Protein AF-A0A7C1V0R2-F1 (afdb_monomer_lite)

Sequence (169 aa):
MNIFLKENGMVDFGVDNIFRELIYEDFEFKNLTHVHEFKPGTRFIYNKNIIETIHIPGHSPGHTAYLIRDNLEVRRAILFVSDIGIERSGPWYGLSHCSLEDVRISIRKMENVYLGNNNGDKILTSGHGTAYFTKQPEIFKKALKRIDGNEEKVLQSFNYDYPLGLKDV

Secondary structure (DSSP, 8-state):
--HHHHHTTTTTTT-HHHHHIIIIIIS-----S------TT-EEEETTEEEEEEE-TTSSTT-EEEEEEESSS--PEEEE-TTSS-STT-----STT--HHHHHHHHHHHHHHHH-STT-SEEEE-SSS--B-S--THHHHHHHHHHHHHHHHHHHH--SSS---TT--

Radius of gyration: 18.75 Å; chains: 1; bounding box: 52×30×51 Å

Structure (mmCIF, N/CA/C/O backbone):
data_AF-A0A7C1V0R2-F1
#
_entry.id   AF-A0A7C1V0R2-F1
#
loop_
_atom_site.group_PDB
_atom_site.id
_atom_site.type_symbol
_atom_site.label_atom_id
_atom_site.label_alt_id
_atom_site.label_comp_id
_atom_site.label_asym_id
_atom_site.label_entity_id
_atom_site.label_seq_id
_atom_site.pdbx_PDB_ins_code
_atom_site.Cartn_x
_atom_site.Cartn_y
_atom_site.Cartn_z
_atom_site.occupancy
_atom_site.B_iso_or_equiv
_atom_site.auth_seq_id
_atom_site.auth_comp_id
_atom_site.auth_asym_id
_atom_site.auth_atom_id
_atom_site.pdbx_PDB_model_num
ATOM 1 N N . MET A 1 1 ? -4.662 -10.213 -28.018 1.00 55.50 1 MET A N 1
ATOM 2 C CA . MET A 1 1 ? -3.841 -9.513 -27.007 1.00 55.50 1 MET A CA 1
ATOM 3 C C . MET A 1 1 ? -4.680 -9.361 -25.753 1.00 55.50 1 MET A C 1
ATOM 5 O O . MET A 1 1 ? -5.823 -8.938 -25.871 1.00 55.50 1 MET A O 1
ATOM 9 N N . ASN A 1 2 ? -4.172 -9.793 -24.600 1.00 78.88 2 ASN A N 1
ATOM 10 C CA . ASN A 1 2 ? -4.927 -9.765 -23.354 1.00 78.88 2 ASN A CA 1
ATOM 11 C C . ASN A 1 2 ? -5.037 -8.316 -22.847 1.00 78.88 2 ASN A C 1
ATOM 13 O O . ASN A 1 2 ? -4.015 -7.708 -22.533 1.00 78.88 2 ASN A O 1
ATOM 17 N N . ILE A 1 3 ? -6.255 -7.760 -22.830 1.00 87.31 3 ILE A N 1
ATOM 18 C CA . ILE A 1 3 ? -6.517 -6.348 -22.500 1.00 87.31 3 ILE A CA 1
ATOM 19 C C . ILE A 1 3 ? -5.936 -5.994 -21.128 1.00 87.31 3 ILE A C 1
ATOM 21 O O . ILE A 1 3 ? -5.242 -4.991 -21.018 1.00 87.31 3 ILE A O 1
ATOM 25 N N . PHE A 1 4 ? -6.094 -6.876 -20.134 1.00 89.56 4 PHE A N 1
ATOM 26 C CA . PHE A 1 4 ? -5.558 -6.674 -18.789 1.00 89.56 4 PHE A CA 1
ATOM 27 C C . PHE A 1 4 ? -4.037 -6.475 -18.797 1.00 89.56 4 PHE A C 1
ATOM 29 O O . PHE A 1 4 ? -3.545 -5.489 -18.261 1.00 89.56 4 PHE A O 1
ATOM 36 N N . LEU A 1 5 ? -3.279 -7.369 -19.443 1.00 92.25 5 LEU A N 1
ATOM 37 C CA . LEU A 1 5 ? -1.812 -7.271 -19.476 1.00 92.25 5 LEU A CA 1
ATOM 38 C C . LEU A 1 5 ? -1.350 -5.983 -20.166 1.00 92.25 5 LEU A C 1
ATOM 40 O O . LEU A 1 5 ? -0.401 -5.348 -19.713 1.00 92.25 5 LEU A O 1
ATOM 44 N N . LYS A 1 6 ? -2.041 -5.578 -21.237 1.00 92.56 6 LYS A N 1
ATOM 45 C CA . LYS A 1 6 ? -1.743 -4.332 -21.947 1.00 92.56 6 LYS A CA 1
ATOM 46 C C . LYS A 1 6 ? -2.040 -3.101 -21.086 1.00 92.56 6 LYS A C 1
ATOM 48 O O . LYS A 1 6 ? -1.172 -2.254 -20.937 1.00 92.56 6 LYS A O 1
ATOM 53 N N . GLU A 1 7 ? -3.234 -3.004 -20.507 1.00 91.69 7 GLU A N 1
ATOM 54 C CA . GLU A 1 7 ? -3.648 -1.851 -19.688 1.00 91.69 7 GLU A CA 1
ATOM 55 C C . GLU A 1 7 ? -2.780 -1.672 -18.435 1.00 91.69 7 GLU A C 1
ATOM 57 O O . GLU A 1 7 ? -2.572 -0.554 -17.967 1.00 91.69 7 GLU A O 1
ATOM 62 N N . ASN A 1 8 ? -2.215 -2.768 -17.930 1.00 92.25 8 ASN A N 1
ATOM 63 C CA . ASN A 1 8 ? -1.319 -2.779 -16.779 1.00 92.25 8 ASN A CA 1
ATOM 64 C C . ASN A 1 8 ? 0.164 -2.543 -17.136 1.00 92.25 8 ASN A C 1
ATOM 66 O O . ASN A 1 8 ? 1.012 -2.574 -16.247 1.00 92.25 8 ASN A O 1
ATOM 70 N N . GLY A 1 9 ? 0.485 -2.288 -18.411 1.00 93.81 9 GLY A N 1
ATOM 71 C CA . GLY A 1 9 ? 1.836 -1.958 -18.883 1.00 93.81 9 GLY A CA 1
ATOM 72 C C . GLY A 1 9 ? 2.735 -3.157 -19.193 1.00 93.81 9 GLY A C 1
ATOM 73 O O . GLY A 1 9 ? 3.847 -2.970 -19.666 1.00 93.81 9 GLY A O 1
ATOM 74 N N . MET A 1 10 ? 2.277 -4.398 -19.004 1.00 93.12 10 MET A N 1
ATOM 75 C CA . MET A 1 10 ? 3.128 -5.593 -19.151 1.00 93.12 10 MET A CA 1
ATOM 76 C C . MET A 1 10 ? 3.652 -5.786 -20.575 1.00 93.12 10 MET A C 1
ATOM 78 O O . MET A 1 10 ? 4.769 -6.263 -20.765 1.00 93.12 10 MET A O 1
ATOM 82 N N . VAL A 1 11 ? 2.847 -5.406 -21.571 1.00 92.00 11 VAL A N 1
ATOM 83 C CA . VAL A 1 11 ? 3.256 -5.425 -22.984 1.00 92.00 11 VAL A CA 1
ATOM 84 C C . VAL A 1 11 ? 4.317 -4.358 -23.244 1.00 92.00 11 VAL A C 1
ATOM 86 O O . VAL A 1 11 ? 5.333 -4.654 -23.865 1.00 92.00 11 VAL A O 1
ATOM 89 N N . ASP A 1 12 ? 4.118 -3.149 -22.720 1.00 90.88 12 ASP A N 1
ATOM 90 C CA . ASP A 1 12 ? 5.046 -2.028 -22.904 1.00 90.88 12 ASP A CA 1
ATOM 91 C C . ASP A 1 12 ? 6.387 -2.284 -22.198 1.00 90.88 12 ASP A C 1
ATOM 93 O O . ASP A 1 12 ? 7.443 -1.897 -22.692 1.00 90.88 12 ASP A O 1
ATOM 97 N N . PHE A 1 13 ? 6.359 -3.003 -21.073 1.00 89.12 13 PHE A N 1
ATOM 98 C CA . PHE A 1 13 ? 7.547 -3.439 -20.338 1.00 89.12 13 PHE A CA 1
ATOM 99 C C . PHE A 1 13 ? 8.217 -4.687 -20.941 1.00 89.12 13 PHE A C 1
ATOM 101 O O . PHE A 1 13 ? 9.298 -5.071 -20.497 1.00 89.12 13 PHE A O 1
ATOM 108 N N . GLY A 1 14 ? 7.598 -5.341 -21.932 1.00 90.31 14 GLY A N 1
ATOM 109 C CA . GLY A 1 14 ? 8.133 -6.548 -22.570 1.00 90.31 14 GLY A CA 1
ATOM 110 C C . GLY A 1 14 ? 8.150 -7.791 -21.670 1.00 90.31 14 GLY A C 1
ATOM 111 O O . GLY A 1 14 ? 8.966 -8.689 -21.881 1.00 90.31 14 GLY A O 1
ATOM 112 N N . VAL A 1 15 ? 7.275 -7.849 -20.659 1.00 90.56 15 VAL A N 1
ATOM 113 C CA . VAL A 1 15 ? 7.187 -8.950 -19.673 1.00 90.56 15 VAL A CA 1
ATOM 114 C C . VAL A 1 15 ? 5.855 -9.708 -19.730 1.00 90.56 15 VAL A C 1
ATOM 116 O O . VAL A 1 15 ? 5.570 -10.550 -18.878 1.00 90.56 15 VAL A O 1
ATOM 119 N N . ASP A 1 16 ? 5.031 -9.437 -20.740 1.00 92.69 16 ASP A N 1
ATOM 120 C CA . ASP A 1 16 ? 3.685 -9.987 -20.905 1.00 92.69 16 ASP A CA 1
ATOM 121 C C . ASP A 1 16 ? 3.643 -11.519 -20.937 1.00 92.69 16 ASP A C 1
ATOM 123 O O . ASP A 1 16 ? 2.710 -12.102 -20.394 1.00 92.69 16 ASP A O 1
ATOM 127 N N . ASN A 1 17 ? 4.650 -12.186 -21.506 1.00 90.81 17 ASN A N 1
ATOM 128 C CA . ASN A 1 17 ? 4.713 -13.650 -21.507 1.00 90.81 17 ASN A CA 1
ATOM 129 C C . ASN A 1 17 ? 4.851 -14.238 -20.094 1.00 90.81 17 ASN A C 1
ATOM 131 O O . ASN A 1 17 ? 4.113 -15.162 -19.764 1.00 90.81 17 ASN A O 1
ATOM 135 N N . ILE A 1 18 ? 5.743 -13.680 -19.265 1.00 89.88 18 ILE A N 1
ATOM 136 C CA . ILE A 1 18 ? 5.964 -14.127 -17.875 1.00 89.88 18 ILE A CA 1
ATOM 137 C C . ILE A 1 18 ? 4.707 -13.855 -17.045 1.00 89.88 18 ILE A C 1
ATOM 139 O O . ILE A 1 18 ? 4.226 -14.715 -16.313 1.00 89.88 18 ILE A O 1
ATOM 143 N N . PHE A 1 19 ? 4.129 -12.662 -17.199 1.00 91.81 19 PHE A N 1
ATOM 144 C CA . PHE A 1 19 ? 2.916 -12.302 -16.473 1.00 91.81 19 PHE A CA 1
ATOM 145 C C . PHE A 1 19 ? 1.676 -13.048 -16.967 1.00 91.81 19 PHE A C 1
ATOM 147 O O . PHE A 1 19 ? 0.727 -13.193 -16.205 1.00 91.81 19 PHE A O 1
ATOM 154 N N . ARG A 1 20 ? 1.641 -13.537 -18.212 1.00 93.31 20 ARG A N 1
ATOM 155 C CA . ARG A 1 20 ? 0.510 -14.336 -18.699 1.00 93.31 20 ARG A CA 1
ATOM 156 C C . ARG A 1 20 ? 0.384 -15.642 -17.922 1.00 93.31 20 ARG A C 1
ATOM 158 O O . ARG A 1 20 ? -0.723 -15.946 -17.491 1.00 93.31 20 ARG A O 1
ATOM 165 N N . GLU A 1 21 ? 1.489 -16.363 -17.756 1.00 92.56 21 GLU A N 1
ATOM 166 C CA . GLU A 1 21 ? 1.536 -17.621 -17.001 1.00 92.56 21 GLU A CA 1
ATOM 167 C C . GLU A 1 21 ? 1.120 -17.375 -15.546 1.00 92.56 21 GLU A C 1
ATOM 169 O O . GLU A 1 21 ? 0.114 -17.914 -15.090 1.00 92.56 21 GLU A O 1
ATOM 174 N N . LEU A 1 22 ? 1.769 -16.416 -14.878 1.00 91.75 22 LEU A N 1
ATOM 175 C CA . LEU A 1 22 ? 1.447 -16.065 -13.493 1.00 91.75 22 LEU A CA 1
ATOM 176 C C . LEU A 1 22 ? -0.033 -15.684 -13.296 1.00 91.75 22 LEU A C 1
ATOM 178 O O . LEU A 1 22 ? -0.691 -16.144 -12.368 1.00 91.75 22 LEU A O 1
ATOM 182 N N . ILE A 1 23 ? -0.577 -14.812 -14.149 1.00 92.44 23 ILE A N 1
ATOM 183 C CA . ILE A 1 23 ? -1.929 -14.272 -13.952 1.00 92.44 23 ILE A CA 1
ATOM 184 C C . ILE A 1 23 ? -3.009 -15.290 -14.333 1.00 92.44 23 ILE A C 1
ATOM 186 O O . ILE A 1 23 ? -3.994 -15.427 -13.610 1.00 92.44 23 ILE A O 1
ATOM 190 N N . TYR A 1 24 ? -2.872 -15.980 -15.466 1.00 92.81 24 TYR A N 1
ATOM 191 C CA . TYR A 1 24 ? -3.956 -16.805 -16.012 1.00 92.81 24 TYR A CA 1
ATOM 192 C C . TYR A 1 24 ? -3.824 -18.291 -15.711 1.00 92.81 24 TYR A C 1
ATOM 194 O O . TYR A 1 24 ? -4.846 -18.974 -15.697 1.00 92.81 24 TYR A O 1
ATOM 202 N N . GLU A 1 25 ? -2.607 -18.781 -15.492 1.00 92.00 25 GLU A N 1
ATOM 203 C CA . GLU A 1 25 ? -2.341 -20.199 -15.250 1.00 92.00 25 GLU A CA 1
ATOM 204 C C . GLU A 1 25 ? -2.146 -20.445 -13.748 1.00 92.00 25 GLU A C 1
ATOM 206 O O . GLU A 1 25 ? -2.861 -21.273 -13.191 1.00 92.00 25 GLU A O 1
ATOM 211 N N . ASP A 1 26 ? -1.304 -19.658 -13.066 1.00 94.25 26 ASP A N 1
ATOM 212 C CA . ASP A 1 26 ? -1.051 -19.849 -11.625 1.00 94.25 26 ASP A CA 1
ATOM 213 C C . ASP A 1 26 ? -2.148 -19.247 -10.734 1.00 94.25 26 ASP A C 1
ATOM 215 O O . ASP A 1 26 ? -2.591 -19.867 -9.767 1.00 94.25 26 ASP A O 1
ATOM 219 N N . PHE A 1 27 ? -2.583 -18.016 -11.026 1.00 93.19 27 PHE A N 1
ATOM 220 C CA . PHE A 1 27 ? -3.625 -17.332 -10.245 1.00 93.19 27 PHE A CA 1
ATOM 221 C C . PHE A 1 27 ? -5.044 -17.586 -10.763 1.00 93.19 27 PHE A C 1
ATOM 223 O O . PHE A 1 27 ? -6.006 -17.144 -10.131 1.00 93.19 27 PHE A O 1
ATOM 230 N N . GLU A 1 28 ? -5.185 -18.265 -11.906 1.00 94.19 28 GLU A N 1
ATOM 231 C CA . GLU A 1 28 ? -6.465 -18.540 -12.574 1.00 94.19 28 GLU A CA 1
ATOM 232 C C . GLU A 1 28 ? -7.372 -17.298 -12.707 1.00 94.19 28 GLU A C 1
ATOM 234 O O . GLU A 1 28 ? -8.601 -17.372 -12.574 1.00 94.19 28 GLU A O 1
ATOM 239 N N . PHE A 1 29 ? -6.774 -16.126 -12.953 1.00 91.50 29 PHE A N 1
ATOM 240 C CA . PHE A 1 29 ? -7.497 -14.859 -12.977 1.00 91.50 29 PHE A CA 1
ATOM 241 C C . PHE A 1 29 ? -8.606 -14.851 -14.036 1.00 91.50 29 PHE A C 1
ATOM 243 O O . PHE A 1 29 ? -8.414 -15.215 -15.201 1.00 91.50 29 PHE A O 1
ATOM 250 N N . LYS A 1 30 ? -9.780 -14.354 -13.637 1.00 89.81 30 LYS A N 1
ATOM 251 C CA . LYS A 1 30 ? -10.941 -14.152 -14.508 1.00 89.81 30 LYS A CA 1
ATOM 252 C C . LYS A 1 30 ? -11.464 -12.739 -14.324 1.00 89.81 30 LYS A C 1
ATOM 254 O O . LYS A 1 30 ? -11.622 -12.270 -13.199 1.00 89.81 30 LYS A O 1
ATOM 259 N N . ASN A 1 31 ? -11.781 -12.083 -15.436 1.00 87.56 31 ASN A N 1
ATOM 260 C CA . ASN A 1 31 ? -12.398 -10.763 -15.395 1.00 87.56 31 ASN A CA 1
ATOM 261 C C . ASN A 1 31 ? -13.745 -10.826 -14.670 1.00 87.56 31 ASN A C 1
ATOM 263 O O . ASN A 1 31 ? -14.571 -11.703 -14.935 1.00 87.56 31 ASN A O 1
ATOM 267 N N . LEU A 1 32 ? -13.974 -9.856 -13.791 1.00 90.00 32 LEU A N 1
ATOM 268 C CA . LEU A 1 32 ? -15.281 -9.642 -13.189 1.00 90.00 32 LEU A CA 1
ATOM 269 C C . LEU A 1 32 ? -16.219 -9.023 -14.228 1.00 90.00 32 LEU A C 1
ATOM 271 O O . LEU A 1 32 ? -15.838 -8.113 -14.960 1.00 90.00 32 LEU A O 1
ATOM 275 N N . THR A 1 33 ? -17.463 -9.496 -14.277 1.00 91.12 33 THR A N 1
ATOM 276 C CA . THR A 1 33 ? -18.503 -8.939 -15.160 1.00 91.12 33 THR A CA 1
ATOM 277 C C . THR A 1 33 ? -19.323 -7.843 -14.485 1.00 91.12 33 THR A C 1
ATOM 279 O O . THR A 1 33 ? -20.055 -7.117 -15.152 1.00 91.12 33 THR A O 1
ATOM 282 N N . HIS A 1 34 ? -19.237 -7.741 -13.159 1.00 94.69 34 HIS A N 1
ATOM 283 C CA . HIS A 1 34 ? -19.953 -6.754 -12.368 1.00 94.69 34 HIS A CA 1
ATOM 284 C C . HIS A 1 34 ? -19.169 -6.422 -11.099 1.00 94.69 34 HIS A C 1
ATOM 286 O O . HIS A 1 34 ? -18.632 -7.320 -10.450 1.00 94.69 34 HIS A O 1
ATOM 292 N N . VAL A 1 35 ? -19.132 -5.140 -10.741 1.00 93.38 35 VAL A N 1
ATOM 293 C CA . VAL A 1 35 ? -18.528 -4.643 -9.502 1.00 93.38 35 VAL A CA 1
ATOM 294 C C . VAL A 1 35 ? -19.446 -3.601 -8.870 1.00 93.38 35 VAL A C 1
ATOM 296 O O . VAL A 1 35 ? -20.072 -2.807 -9.569 1.00 93.38 35 VAL A O 1
ATOM 299 N N . HIS A 1 36 ? -19.517 -3.603 -7.540 1.00 93.25 36 HIS A N 1
ATOM 300 C CA . HIS A 1 36 ? -20.115 -2.512 -6.779 1.00 93.25 36 HIS A CA 1
ATOM 301 C C . HIS A 1 36 ? -18.999 -1.616 -6.258 1.00 93.25 36 HIS A C 1
ATOM 303 O O . HIS A 1 36 ? -18.162 -2.042 -5.464 1.00 93.25 36 HIS A O 1
ATOM 309 N N . GLU A 1 37 ? -18.992 -0.374 -6.720 1.00 94.12 37 GLU A N 1
ATOM 310 C CA . GLU A 1 37 ? -17.987 0.607 -6.337 1.00 94.12 37 GLU A CA 1
ATOM 311 C C . GLU A 1 37 ? -18.380 1.340 -5.052 1.00 94.12 37 GLU A C 1
ATOM 313 O O . GLU A 1 37 ? -19.556 1.476 -4.705 1.00 94.12 37 GLU A O 1
ATOM 318 N N . PHE A 1 38 ? -17.379 1.883 -4.365 1.00 95.31 38 PHE A N 1
ATOM 319 C CA . PHE A 1 38 ? -17.577 2.844 -3.291 1.00 95.31 38 PHE A CA 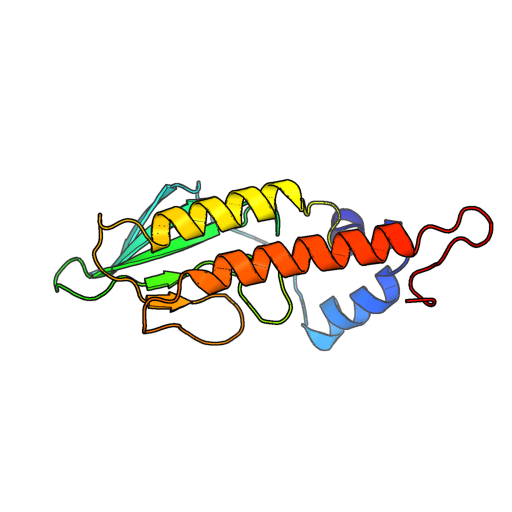1
ATOM 320 C C . PHE A 1 38 ? -16.555 3.970 -3.409 1.00 95.31 38 PHE A C 1
ATOM 322 O O . PHE A 1 38 ? -15.461 3.795 -3.943 1.00 95.31 38 PHE A O 1
ATOM 329 N N . LYS A 1 39 ? -16.901 5.142 -2.873 1.00 93.19 39 LYS A N 1
ATOM 330 C CA . LYS A 1 39 ? -15.958 6.259 -2.774 1.00 93.19 39 LYS A CA 1
ATOM 331 C C . LYS A 1 39 ? -15.159 6.125 -1.480 1.00 93.19 39 LYS A C 1
ATOM 333 O O . LYS A 1 39 ? -15.782 5.998 -0.423 1.00 93.19 39 LYS A O 1
ATOM 338 N N . PRO A 1 40 ? -13.821 6.169 -1.499 1.00 89.56 40 PRO A N 1
ATOM 339 C CA . PRO A 1 40 ? -13.047 6.214 -0.265 1.00 89.56 40 PRO A CA 1
ATOM 340 C C . PRO A 1 40 ? -13.516 7.338 0.676 1.00 89.56 40 PRO A C 1
ATOM 342 O O . PRO A 1 40 ? -13.885 8.422 0.228 1.00 89.56 40 PRO A O 1
ATOM 345 N N . GLY A 1 41 ? -13.533 7.068 1.981 1.00 90.06 41 GLY A N 1
ATOM 346 C CA . GLY A 1 41 ? -14.245 7.868 2.984 1.00 90.06 41 GLY A CA 1
ATOM 347 C C . GLY A 1 41 ? -15.650 7.338 3.294 1.00 90.06 41 GLY A C 1
ATOM 348 O O . GLY A 1 41 ? -16.252 7.742 4.287 1.00 90.06 41 GLY A O 1
ATOM 349 N N . THR A 1 42 ? -16.167 6.393 2.497 1.00 95.94 42 THR A N 1
ATOM 350 C CA . THR A 1 42 ? -17.404 5.669 2.817 1.00 95.94 42 THR A CA 1
ATOM 351 C C . THR A 1 42 ? -17.247 4.919 4.136 1.00 95.94 42 THR A C 1
ATOM 353 O O . THR A 1 42 ? -16.227 4.262 4.382 1.00 95.94 42 THR A O 1
ATOM 356 N N . ARG A 1 43 ? -18.286 5.012 4.967 1.00 96.31 43 ARG A N 1
ATOM 357 C CA . ARG A 1 43 ? -18.426 4.289 6.226 1.00 96.31 43 ARG A CA 1
ATOM 358 C C . ARG A 1 43 ? -19.488 3.209 6.068 1.00 96.31 43 ARG A C 1
ATOM 360 O O . ARG A 1 43 ? -20.650 3.518 5.825 1.00 96.31 43 ARG A O 1
ATOM 367 N N . PHE A 1 44 ? -19.092 1.961 6.267 1.00 96.62 44 PHE A N 1
ATOM 368 C CA . PHE A 1 44 ? -19.993 0.816 6.278 1.00 96.62 44 PHE A CA 1
ATOM 369 C C . PHE A 1 44 ? -20.301 0.401 7.714 1.00 96.62 44 PHE A C 1
ATOM 371 O O . PHE A 1 44 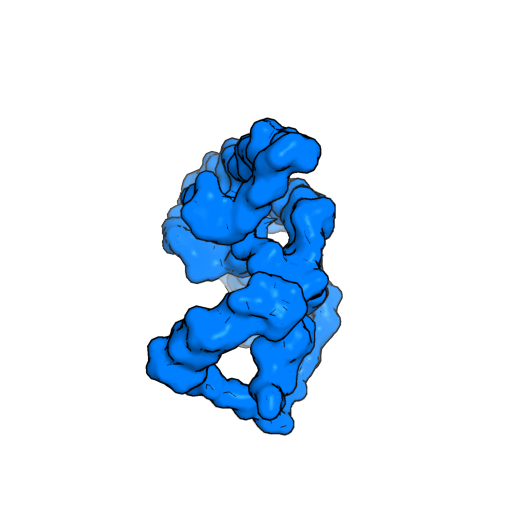? -19.429 0.450 8.586 1.00 96.62 44 PHE A O 1
ATOM 378 N N . ILE A 1 45 ? -21.545 -0.004 7.960 1.00 96.12 45 ILE A N 1
ATOM 379 C CA . ILE A 1 45 ? -21.996 -0.505 9.258 1.00 96.12 45 ILE A CA 1
ATOM 380 C C . ILE A 1 45 ? -22.558 -1.906 9.042 1.00 96.12 45 ILE A C 1
ATOM 382 O O . ILE A 1 45 ? -23.543 -2.079 8.329 1.00 96.12 45 ILE A O 1
ATOM 386 N N . TYR A 1 46 ? -21.930 -2.892 9.675 1.00 93.81 46 TYR A N 1
ATOM 387 C CA . TYR A 1 46 ? -22.332 -4.294 9.629 1.00 93.81 46 TYR A CA 1
ATOM 388 C C . TYR A 1 46 ? -22.513 -4.812 11.053 1.00 93.81 46 TYR A C 1
ATOM 390 O O . TYR A 1 46 ? -21.540 -5.166 11.727 1.00 93.81 46 TYR A O 1
ATOM 398 N N . ASN A 1 47 ? -23.763 -4.862 11.521 1.00 92.81 47 ASN A N 1
ATOM 399 C CA . ASN A 1 47 ? -24.105 -5.160 12.913 1.00 92.81 47 ASN A CA 1
ATOM 400 C C . ASN A 1 47 ? -23.328 -4.241 13.875 1.00 92.81 47 ASN A C 1
ATOM 402 O O . ASN A 1 47 ? -23.552 -3.031 13.905 1.00 92.81 47 ASN A O 1
ATOM 406 N N . LYS A 1 48 ? -22.382 -4.810 14.626 1.00 94.00 48 LYS A N 1
ATOM 40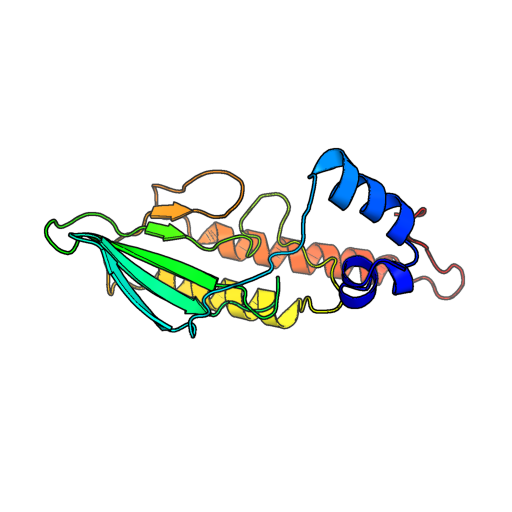7 C CA . LYS A 1 48 ? -21.522 -4.084 15.563 1.00 94.00 48 LYS A CA 1
ATOM 408 C C . LYS A 1 48 ? -20.250 -3.509 14.942 1.00 94.00 48 LYS A C 1
ATOM 410 O O . LYS A 1 48 ? -19.570 -2.728 15.590 1.00 94.00 48 LYS A O 1
ATOM 415 N N . ASN A 1 49 ? -19.900 -3.884 13.712 1.00 95.06 49 ASN A N 1
ATOM 416 C CA . ASN A 1 49 ? -18.669 -3.428 13.075 1.00 95.06 49 ASN A CA 1
ATOM 417 C C . ASN A 1 49 ? -18.908 -2.145 12.276 1.00 95.06 49 ASN A C 1
ATOM 419 O O . ASN A 1 49 ? -19.827 -2.065 11.461 1.00 95.06 49 ASN A O 1
ATOM 423 N N . ILE A 1 50 ? -18.033 -1.165 12.471 1.00 96.00 50 ILE A N 1
ATOM 424 C CA . ILE A 1 50 ? -17.909 0.025 11.635 1.00 96.00 50 ILE A CA 1
ATOM 425 C C . ILE A 1 50 ? -16.624 -0.108 10.826 1.00 96.00 50 ILE A C 1
ATOM 427 O O . ILE A 1 50 ? -15.554 -0.262 11.412 1.00 96.00 50 ILE A O 1
ATOM 431 N N . ILE A 1 51 ? -16.728 0.011 9.505 1.00 97.00 51 ILE A N 1
ATOM 432 C CA . ILE A 1 51 ? -15.586 0.030 8.589 1.00 97.00 51 ILE A CA 1
ATOM 433 C C . ILE A 1 51 ? -15.536 1.405 7.929 1.00 97.00 51 ILE A C 1
ATOM 435 O O . ILE A 1 51 ? -16.414 1.748 7.140 1.00 97.00 51 ILE A O 1
ATOM 439 N N . GLU A 1 52 ? -14.524 2.202 8.254 1.00 96.50 52 GLU A N 1
ATOM 440 C CA . GLU A 1 52 ? -14.239 3.462 7.563 1.00 96.50 52 GLU A CA 1
ATOM 441 C C . GLU A 1 52 ? -13.139 3.246 6.533 1.00 96.50 52 GLU A C 1
ATOM 443 O O . GLU A 1 52 ? -12.067 2.732 6.853 1.00 96.50 52 GLU A O 1
ATOM 448 N N . THR A 1 53 ? -13.407 3.641 5.293 1.00 98.00 53 THR A N 1
ATOM 449 C CA . THR A 1 53 ? -12.440 3.536 4.197 1.00 98.00 53 THR A CA 1
ATOM 450 C C . THR A 1 53 ? -11.566 4.781 4.122 1.00 98.00 53 THR A C 1
ATOM 452 O O . THR A 1 53 ? -12.043 5.900 4.311 1.00 98.00 53 THR A O 1
ATOM 455 N N . ILE A 1 54 ? -10.280 4.609 3.822 1.00 97.81 54 ILE A N 1
ATOM 456 C CA . ILE A 1 54 ? -9.316 5.702 3.697 1.00 97.81 54 ILE A CA 1
ATOM 457 C C . ILE A 1 54 ? -8.544 5.524 2.394 1.00 97.81 54 ILE A C 1
ATOM 459 O O . ILE A 1 54 ? -7.835 4.537 2.224 1.00 97.81 54 ILE A O 1
ATOM 463 N N . HIS A 1 55 ? -8.660 6.487 1.476 1.00 98.12 55 HIS A N 1
ATOM 464 C CA . HIS A 1 55 ? -7.932 6.433 0.202 1.00 98.12 55 HIS A CA 1
ATOM 465 C C . HIS A 1 55 ? -6.423 6.508 0.439 1.00 98.12 55 HIS A C 1
ATOM 467 O O . HIS A 1 55 ? -5.971 7.420 1.145 1.00 98.12 55 HIS A O 1
ATOM 473 N N . ILE A 1 56 ? -5.677 5.578 -0.151 1.00 97.69 56 ILE A N 1
ATOM 474 C CA . ILE A 1 56 ? -4.216 5.477 -0.078 1.00 97.69 56 ILE A CA 1
ATOM 475 C C . ILE A 1 56 ? -3.643 5.106 -1.459 1.00 97.69 56 ILE A C 1
ATOM 477 O O . ILE A 1 56 ? -3.144 3.995 -1.629 1.00 97.69 56 ILE A O 1
ATOM 481 N N . PRO A 1 57 ? -3.750 5.993 -2.468 1.00 96.56 57 PRO A N 1
ATOM 482 C CA . PRO A 1 57 ? -3.306 5.692 -3.827 1.00 96.56 57 PRO A CA 1
ATOM 483 C C . PRO A 1 57 ? -1.791 5.445 -3.903 1.00 96.56 57 PRO A C 1
ATOM 485 O O . PRO A 1 57 ? -1.038 5.732 -2.970 1.00 96.56 57 PRO A O 1
ATOM 488 N N . GLY A 1 58 ? -1.356 4.921 -5.047 1.00 95.75 58 GLY A N 1
ATOM 489 C CA . GLY A 1 58 ? 0.052 4.726 -5.390 1.00 95.75 58 GLY A CA 1
ATOM 490 C C . GLY A 1 58 ? 0.387 3.278 -5.723 1.00 95.75 58 GLY A C 1
ATOM 491 O O . GLY A 1 58 ? 0.996 3.027 -6.753 1.00 95.75 58 GLY A O 1
ATOM 492 N N . HIS A 1 59 ? -0.071 2.310 -4.925 1.00 95.31 59 HIS A N 1
ATOM 493 C CA . HIS A 1 59 ? -0.006 0.892 -5.313 1.00 95.31 59 HIS A CA 1
ATOM 494 C C . HIS A 1 59 ? -0.966 0.601 -6.476 1.00 95.31 59 HIS A C 1
ATOM 496 O O . HIS A 1 59 ? -0.620 -0.071 -7.438 1.00 95.31 59 HIS A O 1
ATOM 502 N N . SER A 1 60 ? -2.169 1.169 -6.413 1.00 94.62 60 SER A N 1
ATOM 503 C CA . SER A 1 60 ? -3.114 1.250 -7.526 1.00 94.62 60 SER A CA 1
ATOM 504 C C . SER A 1 60 ? -4.015 2.484 -7.351 1.00 94.62 60 SER A C 1
ATOM 506 O O . SER A 1 60 ? -4.090 3.027 -6.240 1.00 94.62 60 SER A O 1
ATOM 508 N N . PRO A 1 61 ? -4.719 2.960 -8.399 1.00 93.75 61 PRO A N 1
ATOM 509 C CA . PRO A 1 61 ? -5.566 4.152 -8.305 1.00 93.75 61 PRO A CA 1
ATOM 510 C C . PRO A 1 61 ? -6.656 4.052 -7.227 1.00 93.75 61 PRO A C 1
ATOM 512 O O . PRO A 1 61 ? -6.931 5.018 -6.513 1.00 93.75 61 PRO A O 1
ATOM 515 N N . GLY A 1 62 ? -7.259 2.868 -7.080 1.00 94.25 62 GLY A N 1
ATOM 516 C CA . GLY A 1 62 ? -8.326 2.588 -6.112 1.00 94.25 62 GLY A CA 1
ATOM 517 C C . GLY A 1 62 ? -7.843 2.109 -4.739 1.00 94.25 62 GLY A C 1
ATOM 518 O O . GLY A 1 62 ? -8.665 1.699 -3.915 1.00 94.25 62 GLY A O 1
ATOM 519 N N . HIS A 1 63 ? -6.532 2.110 -4.479 1.00 96.44 63 HIS A N 1
ATOM 520 C CA . HIS A 1 63 ? -5.977 1.486 -3.282 1.00 96.44 63 HIS A CA 1
ATOM 521 C C . HIS A 1 63 ? -6.496 2.148 -1.994 1.00 96.44 63 HIS A C 1
ATOM 523 O O . HIS A 1 63 ? -6.542 3.375 -1.863 1.00 96.44 63 HIS A O 1
ATOM 529 N N . THR A 1 64 ? -6.955 1.327 -1.047 1.00 98.00 64 THR A N 1
ATOM 530 C CA . THR A 1 64 ? -7.766 1.771 0.095 1.00 98.00 64 THR A CA 1
ATOM 531 C C . THR A 1 64 ? -7.366 1.024 1.362 1.00 98.00 64 THR A C 1
ATOM 533 O O . THR A 1 64 ? -7.206 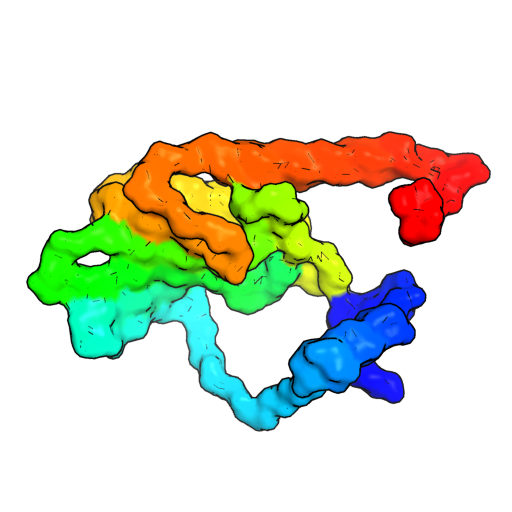-0.192 1.337 1.00 98.00 64 THR A O 1
ATOM 536 N N . ALA A 1 65 ? -7.239 1.755 2.468 1.00 98.12 65 ALA A N 1
ATOM 537 C CA . ALA A 1 65 ? -7.079 1.236 3.820 1.00 98.12 65 ALA A CA 1
ATOM 538 C C . ALA A 1 65 ? -8.419 1.253 4.558 1.00 98.12 65 ALA A C 1
ATOM 540 O O . ALA A 1 65 ? -9.345 1.983 4.193 1.00 98.12 65 ALA A O 1
ATOM 541 N N . TYR A 1 66 ? -8.499 0.484 5.638 1.00 97.62 66 TYR A N 1
ATOM 542 C CA . TYR A 1 66 ? -9.726 0.278 6.390 1.00 97.62 66 TYR A CA 1
ATOM 543 C C . TYR A 1 66 ? -9.467 0.436 7.885 1.00 97.62 66 TYR A C 1
ATOM 545 O O . TYR A 1 66 ? -8.620 -0.247 8.462 1.00 97.62 66 TYR A O 1
ATOM 553 N N . LEU A 1 67 ? -10.223 1.327 8.522 1.00 96.94 67 LEU A N 1
ATOM 554 C CA . LEU A 1 67 ? -10.292 1.435 9.973 1.00 96.94 67 LEU A CA 1
ATOM 555 C C . LEU A 1 67 ? -11.539 0.700 10.463 1.00 96.94 67 LEU A C 1
ATOM 557 O O . LEU A 1 67 ? -12.666 1.147 10.243 1.00 96.94 67 LEU A O 1
ATOM 561 N N . ILE A 1 68 ? -11.325 -0.419 11.147 1.00 96.50 68 ILE A N 1
ATOM 562 C CA . ILE A 1 68 ? -12.378 -1.319 11.611 1.00 96.50 68 ILE A CA 1
ATOM 563 C C . ILE A 1 68 ? -12.530 -1.169 13.126 1.00 96.50 68 ILE A C 1
ATOM 565 O O . ILE A 1 68 ? -11.553 -1.278 13.872 1.00 96.50 68 ILE A O 1
ATOM 569 N N . ARG A 1 69 ? -13.754 -0.904 13.587 1.00 95.12 69 ARG A N 1
ATOM 570 C CA . ARG A 1 69 ? -14.095 -0.683 15.002 1.00 95.12 69 ARG A CA 1
ATOM 571 C C . ARG A 1 69 ? -15.344 -1.458 15.399 1.00 95.12 69 ARG A C 1
ATOM 573 O O . ARG A 1 69 ? -16.229 -1.652 14.571 1.00 95.12 69 ARG A O 1
ATOM 580 N N . ASP A 1 70 ? -15.425 -1.834 16.671 1.00 94.38 7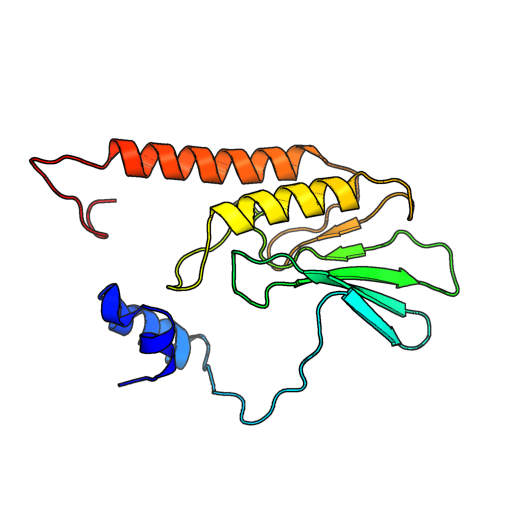0 ASP A N 1
ATOM 581 C CA . ASP A 1 70 ? -16.661 -2.314 17.297 1.00 94.38 70 ASP A CA 1
ATOM 582 C C . ASP A 1 70 ? -17.438 -1.095 17.844 1.00 94.38 70 ASP A C 1
ATOM 584 O O . ASP A 1 70 ? -16.835 -0.174 18.397 1.00 94.38 70 ASP A O 1
ATOM 588 N N . ASN A 1 71 ? -18.750 -1.034 17.605 1.00 90.19 71 ASN A N 1
ATOM 589 C CA . ASN A 1 71 ? -19.633 0.061 18.022 1.00 90.19 71 ASN A CA 1
ATOM 590 C C . ASN A 1 71 ? -20.406 -0.237 19.316 1.00 90.19 71 ASN A C 1
ATOM 592 O O . ASN A 1 71 ? -21.030 0.675 19.855 1.00 90.19 71 ASN A O 1
ATOM 596 N N . LEU A 1 72 ? -20.372 -1.488 19.789 1.00 90.38 72 LEU A N 1
ATOM 597 C CA . LEU A 1 72 ? -21.068 -1.940 20.994 1.00 90.38 72 LEU A CA 1
ATOM 598 C C . LEU A 1 72 ? -20.099 -2.127 22.161 1.00 90.38 72 LEU A C 1
ATOM 600 O O . LEU A 1 72 ? -20.467 -1.897 23.310 1.00 90.38 72 LEU A O 1
ATOM 604 N N . GLU A 1 73 ? -18.865 -2.540 21.877 1.00 89.50 73 GLU A N 1
ATOM 605 C CA . GLU A 1 73 ? -17.846 -2.808 22.886 1.00 89.50 73 GLU A CA 1
ATOM 606 C C . GLU A 1 73 ? -16.588 -1.970 22.655 1.00 89.50 73 GLU A C 1
ATOM 608 O O . GLU A 1 73 ? -16.124 -1.790 21.529 1.00 89.50 73 GLU A O 1
ATOM 613 N N . VAL A 1 74 ? -15.965 -1.516 23.746 1.00 87.12 74 VAL A N 1
ATOM 614 C CA . VAL A 1 74 ? -14.665 -0.843 23.674 1.00 87.12 74 VAL A CA 1
ATOM 615 C C . VAL A 1 74 ? -13.587 -1.888 23.397 1.00 87.12 74 VAL A C 1
ATOM 617 O O . VAL A 1 74 ? -13.092 -2.566 24.296 1.00 87.12 74 VAL A O 1
ATOM 620 N N . ARG A 1 75 ? -13.224 -2.017 22.122 1.00 90.38 75 ARG A N 1
ATOM 621 C CA . ARG A 1 75 ? -12.135 -2.868 21.633 1.00 90.38 75 ARG A CA 1
ATOM 622 C C . ARG A 1 75 ? -11.105 -2.017 20.904 1.00 90.38 75 ARG A C 1
ATOM 624 O O . ARG A 1 75 ? -11.418 -0.945 20.388 1.00 90.38 75 ARG A O 1
ATOM 631 N N . ARG A 1 76 ? -9.866 -2.507 20.828 1.00 92.94 76 ARG A N 1
ATOM 632 C CA . ARG A 1 76 ? -8.847 -1.870 19.984 1.00 92.94 76 ARG A CA 1
ATOM 633 C C . ARG A 1 76 ? -9.284 -1.920 18.526 1.00 92.94 76 ARG A C 1
ATOM 635 O O . ARG A 1 76 ? -9.710 -2.970 18.047 1.00 92.94 76 ARG A O 1
ATOM 642 N N . ALA A 1 77 ? -9.162 -0.791 17.838 1.00 95.50 77 ALA A N 1
ATOM 643 C CA . ALA A 1 77 ? -9.462 -0.715 16.417 1.00 95.50 77 ALA A CA 1
ATOM 644 C C . ALA A 1 77 ? -8.398 -1.460 15.599 1.00 95.50 77 ALA A C 1
ATOM 646 O O . ALA A 1 77 ? -7.234 -1.525 16.002 1.00 95.50 77 ALA A O 1
ATOM 647 N N . ILE A 1 78 ? -8.782 -1.974 14.433 1.00 97.06 78 ILE A N 1
ATOM 648 C CA . ILE A 1 78 ? -7.848 -2.533 13.452 1.00 97.06 78 ILE A CA 1
ATOM 649 C C . ILE A 1 78 ? -7.649 -1.492 12.355 1.00 97.06 78 ILE A C 1
ATOM 651 O O . ILE A 1 78 ? -8.616 -1.030 11.754 1.00 97.06 78 ILE A O 1
ATOM 655 N N . LEU A 1 79 ? -6.398 -1.126 12.099 1.00 97.62 79 LEU A N 1
ATOM 656 C CA . LEU A 1 79 ? -5.993 -0.381 10.918 1.00 97.62 79 LEU A CA 1
ATOM 657 C C . LEU A 1 79 ? -5.415 -1.383 9.915 1.00 97.62 79 LEU A C 1
ATOM 659 O O . LEU A 1 79 ? -4.288 -1.848 10.079 1.00 97.62 79 LEU A O 1
ATOM 663 N N . PHE A 1 80 ? -6.206 -1.737 8.907 1.00 98.06 80 PHE A N 1
ATOM 664 C CA . PHE A 1 80 ? -5.776 -2.579 7.797 1.00 98.06 80 PHE A CA 1
ATOM 665 C C . PHE A 1 80 ? -5.308 -1.684 6.650 1.00 98.06 80 PHE A C 1
ATOM 667 O O . PHE A 1 80 ? -6.117 -0.986 6.041 1.00 98.06 80 PHE A O 1
ATOM 674 N N . VAL A 1 81 ? -4.002 -1.663 6.385 1.00 97.50 81 VAL A N 1
ATOM 675 C CA . VAL A 1 81 ? -3.383 -0.757 5.402 1.00 97.50 81 VAL A CA 1
ATOM 676 C C . VAL A 1 81 ? -3.177 -1.389 4.028 1.00 97.50 81 VAL A C 1
ATOM 678 O O . VAL A 1 81 ? -2.465 -0.813 3.213 1.00 97.50 81 VAL A O 1
ATOM 681 N N . SER A 1 82 ? -3.808 -2.538 3.763 1.00 96.44 82 SER A N 1
ATOM 682 C CA . SER A 1 82 ? -3.717 -3.237 2.472 1.00 96.44 82 SER A CA 1
ATOM 683 C C . SER A 1 82 ? -2.248 -3.439 2.056 1.00 96.44 82 SER A C 1
ATOM 685 O O . SER A 1 82 ? -1.425 -3.702 2.929 1.00 96.44 82 SER A O 1
ATOM 687 N N . ASP A 1 83 ? -1.900 -3.302 0.777 1.00 95.12 83 ASP A N 1
ATOM 688 C CA . ASP A 1 83 ? -0.550 -3.551 0.237 1.00 95.12 83 ASP A CA 1
ATOM 689 C C . ASP A 1 83 ? 0.274 -2.264 0.078 1.00 95.12 83 ASP A C 1
ATOM 691 O O . ASP A 1 83 ? 0.995 -2.057 -0.900 1.00 95.12 83 ASP A O 1
ATOM 695 N N . ILE A 1 84 ? 0.186 -1.372 1.071 1.00 93.88 84 ILE A N 1
ATOM 696 C CA . ILE A 1 84 ? 0.898 -0.085 1.061 1.00 93.88 84 ILE A CA 1
ATOM 697 C C . ILE A 1 84 ? 2.421 -0.226 1.246 1.00 93.88 84 ILE A C 1
ATOM 699 O O . ILE A 1 84 ? 3.153 0.758 1.131 1.00 93.88 84 ILE A O 1
ATOM 703 N N . GLY A 1 85 ? 2.911 -1.429 1.568 1.00 92.25 85 GLY A N 1
ATOM 704 C CA . GLY A 1 85 ? 4.339 -1.734 1.609 1.00 92.25 85 GLY A CA 1
ATOM 705 C C . GLY A 1 85 ? 5.021 -1.592 2.968 1.00 92.25 85 GLY A C 1
ATOM 706 O O . GLY A 1 85 ? 6.225 -1.320 3.021 1.00 92.25 85 GLY A O 1
ATOM 707 N N . ILE A 1 86 ? 4.294 -1.765 4.077 1.00 93.25 86 ILE A N 1
ATOM 708 C CA . ILE A 1 86 ? 4.912 -1.813 5.419 1.00 93.25 86 ILE A CA 1
ATOM 709 C C . ILE A 1 86 ? 5.676 -3.124 5.673 1.00 93.25 86 ILE A C 1
ATOM 711 O O . ILE A 1 86 ? 6.500 -3.214 6.591 1.00 93.25 86 ILE A O 1
ATOM 715 N N . GLU A 1 87 ? 5.450 -4.124 4.828 1.00 88.81 87 GLU A N 1
ATOM 716 C CA . GLU A 1 87 ? 6.061 -5.441 4.864 1.00 88.81 87 GLU A CA 1
ATOM 717 C C . GLU A 1 87 ? 7.555 -5.423 4.532 1.00 88.81 87 GLU A C 1
ATOM 719 O O . GLU A 1 87 ? 8.142 -4.429 4.097 1.00 88.81 87 GLU A O 1
ATOM 724 N N . ARG A 1 88 ? 8.207 -6.575 4.733 1.00 86.00 88 ARG A N 1
ATOM 725 C CA . ARG A 1 88 ? 9.632 -6.746 4.429 1.00 86.00 88 ARG A CA 1
ATOM 726 C C . ARG A 1 88 ? 9.946 -6.512 2.948 1.00 86.00 88 ARG A C 1
ATOM 728 O O . ARG A 1 88 ? 11.012 -5.970 2.669 1.00 86.00 88 ARG A O 1
ATOM 735 N N . SER A 1 89 ? 9.049 -6.916 2.050 1.00 85.06 89 SER A N 1
ATOM 736 C CA . SER A 1 89 ? 9.173 -6.738 0.599 1.00 85.06 89 SER A CA 1
ATOM 737 C C . SER A 1 89 ? 9.063 -5.277 0.158 1.00 85.06 89 SER A C 1
ATOM 739 O O . SER A 1 89 ? 9.593 -4.932 -0.891 1.00 85.06 89 SER A O 1
ATOM 741 N N . GLY A 1 90 ? 8.439 -4.413 0.964 1.00 88.50 90 GLY A N 1
ATOM 742 C CA . GLY A 1 90 ? 8.062 -3.070 0.531 1.00 88.50 90 GLY A CA 1
ATOM 743 C C . GLY A 1 90 ? 6.833 -3.079 -0.388 1.00 88.50 90 GLY A C 1
ATOM 744 O O . GLY A 1 90 ? 6.227 -4.135 -0.594 1.00 88.50 90 GLY A O 1
ATOM 745 N N . PRO A 1 91 ? 6.436 -1.904 -0.904 1.00 88.12 91 PRO A N 1
ATOM 746 C CA . PRO A 1 91 ? 5.280 -1.784 -1.784 1.00 88.12 91 PRO A CA 1
ATOM 747 C C . PRO A 1 91 ? 5.576 -2.431 -3.134 1.00 88.12 91 PRO A C 1
ATOM 749 O O . PRO A 1 91 ? 6.683 -2.308 -3.657 1.00 88.12 91 PRO A O 1
ATOM 752 N N . TRP A 1 92 ? 4.572 -3.069 -3.728 1.00 87.44 92 TRP A N 1
ATOM 753 C CA . TRP A 1 92 ? 4.629 -3.428 -5.141 1.00 87.44 92 TRP A CA 1
ATOM 754 C C . TRP A 1 92 ? 4.180 -2.240 -5.995 1.00 87.44 92 TRP A C 1
ATOM 756 O O . TRP A 1 92 ? 3.137 -1.646 -5.726 1.00 87.44 92 TRP A O 1
ATOM 766 N N . TYR A 1 93 ? 4.985 -1.895 -7.000 1.00 88.50 93 TYR A N 1
ATOM 767 C CA . TYR A 1 93 ? 4.764 -0.771 -7.917 1.00 88.50 93 TYR A CA 1
ATOM 768 C C . TYR A 1 93 ? 5.079 -1.158 -9.375 1.00 88.50 93 TYR A C 1
ATOM 770 O O . TYR A 1 93 ? 5.649 -0.379 -10.132 1.00 88.50 93 TYR A O 1
ATOM 778 N N . GLY A 1 94 ? 4.754 -2.399 -9.754 1.00 87.25 94 GLY A N 1
ATOM 779 C CA . GLY A 1 94 ? 5.095 -2.981 -11.059 1.00 87.25 94 GLY A CA 1
ATOM 780 C C . GLY A 1 94 ? 4.086 -2.733 -12.186 1.00 87.25 94 GLY A C 1
ATOM 781 O O . GLY A 1 94 ? 4.249 -3.311 -13.256 1.00 87.25 94 GLY A O 1
ATOM 782 N N . LEU A 1 95 ? 3.040 -1.932 -11.959 1.00 91.81 95 LEU A N 1
ATOM 783 C CA . LEU A 1 95 ? 2.025 -1.606 -12.968 1.00 91.81 95 LEU A CA 1
ATOM 784 C C . LEU A 1 95 ? 2.212 -0.186 -13.499 1.00 91.81 95 LEU A C 1
ATOM 786 O O . LEU A 1 95 ? 2.689 0.700 -12.791 1.00 91.81 95 LEU A O 1
ATOM 790 N N . SER A 1 96 ? 1.747 0.051 -14.725 1.00 93.06 96 SER A N 1
ATOM 791 C CA . SER A 1 96 ? 1.779 1.362 -15.398 1.00 93.06 96 SER A CA 1
ATOM 792 C C . SER A 1 96 ? 1.143 2.509 -14.602 1.00 93.06 96 SER A C 1
ATOM 794 O O . SER A 1 96 ? 1.496 3.668 -14.790 1.00 93.06 96 SER A O 1
ATOM 796 N N . HIS A 1 97 ? 0.195 2.195 -13.722 1.00 94.00 97 HIS A N 1
ATOM 797 C CA . HIS A 1 97 ? -0.559 3.160 -12.925 1.00 94.00 97 HIS A CA 1
ATOM 798 C C . HIS A 1 97 ? -0.087 3.261 -11.468 1.00 94.00 97 HIS A C 1
ATOM 800 O O . HIS A 1 97 ? -0.751 3.902 -10.648 1.00 94.00 97 HIS A O 1
ATOM 806 N N . CYS A 1 98 ? 1.017 2.599 -11.118 1.00 95.06 98 CYS A N 1
ATOM 807 C CA . CYS A 1 98 ? 1.633 2.769 -9.813 1.00 95.06 98 CYS A CA 1
ATOM 808 C C . CYS A 1 98 ? 2.360 4.123 -9.728 1.00 95.06 98 CYS A C 1
ATOM 810 O O . CYS A 1 98 ? 2.890 4.628 -10.714 1.00 95.06 98 CYS A O 1
ATOM 812 N N . SER A 1 99 ? 2.422 4.703 -8.531 1.00 95.31 99 SER A N 1
ATOM 813 C CA . SER A 1 99 ? 3.067 5.993 -8.260 1.00 95.31 99 SER A CA 1
ATOM 814 C C . SER A 1 99 ? 3.803 5.929 -6.928 1.00 95.31 99 SER A C 1
ATOM 816 O O . SER A 1 99 ? 3.185 5.839 -5.866 1.00 95.31 99 SER A O 1
ATOM 818 N N . LEU A 1 100 ? 5.139 5.962 -6.974 1.00 93.69 100 LEU A N 1
ATOM 819 C CA . LEU A 1 100 ? 5.972 5.942 -5.768 1.00 93.69 100 LEU A CA 1
ATOM 820 C C . LEU A 1 100 ? 5.736 7.172 -4.888 1.00 93.69 100 LEU A C 1
ATOM 822 O O . LEU A 1 100 ? 5.723 7.043 -3.666 1.00 93.69 100 LEU A O 1
ATOM 826 N N . GLU A 1 101 ? 5.506 8.339 -5.490 1.00 95.75 101 GLU A N 1
ATOM 827 C CA . GLU A 1 101 ? 5.206 9.564 -4.746 1.00 95.75 101 GLU A CA 1
ATOM 828 C C . GLU A 1 101 ? 3.899 9.422 -3.957 1.00 95.75 101 GLU A C 1
ATOM 830 O O . GLU A 1 101 ? 3.864 9.657 -2.747 1.00 95.75 101 GLU A O 1
ATOM 835 N N . ASP A 1 102 ? 2.844 8.913 -4.599 1.00 97.19 102 ASP A N 1
ATOM 836 C CA . ASP A 1 102 ? 1.575 8.666 -3.915 1.00 97.19 102 ASP A CA 1
ATOM 837 C C . ASP A 1 102 ? 1.710 7.586 -2.838 1.00 97.19 102 ASP A C 1
ATOM 839 O O . ASP A 1 102 ? 1.139 7.733 -1.757 1.00 97.19 102 ASP A O 1
ATOM 843 N N . VAL A 1 103 ? 2.517 6.539 -3.064 1.00 96.75 103 VAL A N 1
ATOM 844 C CA . VAL A 1 103 ? 2.821 5.544 -2.022 1.00 96.75 103 VAL A CA 1
ATOM 845 C C . VAL A 1 103 ? 3.479 6.216 -0.814 1.00 96.75 103 VAL A C 1
ATOM 847 O O . VAL A 1 103 ? 3.070 5.960 0.320 1.00 96.75 103 VAL A O 1
ATOM 850 N N . ARG A 1 104 ? 4.458 7.108 -1.014 1.00 96.81 104 ARG A N 1
ATOM 851 C CA . ARG A 1 104 ? 5.130 7.832 0.081 1.00 96.81 104 ARG A CA 1
ATOM 852 C C . ARG A 1 104 ? 4.139 8.683 0.876 1.00 96.81 104 ARG A C 1
ATOM 854 O O . ARG A 1 104 ? 4.119 8.606 2.110 1.00 96.81 104 ARG A O 1
ATOM 861 N N . ILE A 1 105 ? 3.286 9.441 0.187 1.00 98.00 105 ILE A N 1
ATOM 862 C CA . ILE A 1 105 ? 2.223 10.254 0.798 1.00 98.00 105 ILE A CA 1
ATOM 863 C C . ILE A 1 105 ? 1.255 9.363 1.585 1.00 98.00 105 ILE A C 1
ATOM 865 O O . ILE A 1 105 ? 0.925 9.651 2.739 1.00 98.00 105 ILE A O 1
ATOM 869 N N . SER A 1 106 ? 0.839 8.247 0.996 1.00 98.00 106 SER A N 1
ATOM 870 C CA . SER A 1 106 ? -0.082 7.292 1.600 1.00 98.00 106 SER A CA 1
ATOM 871 C C . SER A 1 106 ? 0.512 6.622 2.846 1.00 98.00 106 SER A C 1
ATOM 873 O O . SER A 1 106 ? -0.173 6.527 3.869 1.00 98.00 106 SER A O 1
ATOM 875 N N . ILE A 1 107 ? 1.791 6.227 2.828 1.00 97.81 107 ILE A N 1
ATOM 876 C CA . ILE A 1 107 ? 2.496 5.675 3.999 1.00 97.81 107 ILE A CA 1
ATOM 877 C C . ILE A 1 107 ? 2.502 6.697 5.140 1.00 97.81 107 ILE A C 1
ATOM 879 O O . ILE A 1 107 ? 2.160 6.353 6.273 1.00 97.81 107 ILE A O 1
ATOM 883 N N . ARG A 1 108 ? 2.823 7.967 4.857 1.00 98.00 108 ARG A N 1
ATOM 884 C CA . ARG A 1 108 ? 2.792 9.049 5.860 1.00 98.00 108 ARG A CA 1
ATOM 885 C C . ARG A 1 108 ? 1.387 9.307 6.395 1.00 98.00 108 ARG A C 1
ATOM 887 O O . ARG A 1 108 ? 1.200 9.503 7.596 1.00 98.00 108 ARG A O 1
ATOM 894 N N . LYS A 1 109 ? 0.378 9.267 5.525 1.00 97.62 109 LYS A N 1
ATOM 895 C CA . LYS A 1 109 ? -1.029 9.380 5.918 1.00 97.62 109 LYS A CA 1
ATOM 896 C C . LYS A 1 109 ? -1.417 8.264 6.891 1.00 97.62 109 LYS A C 1
ATOM 898 O O . LYS A 1 109 ? -2.047 8.545 7.909 1.00 97.62 109 LYS A O 1
ATOM 903 N N . MET A 1 110 ? -1.015 7.022 6.620 1.00 97.31 110 MET A N 1
ATOM 904 C CA . MET A 1 110 ? -1.293 5.882 7.501 1.00 97.31 110 MET A CA 1
ATOM 905 C C . MET A 1 110 ? -0.491 5.923 8.800 1.00 97.31 110 MET A C 1
ATOM 907 O O . MET A 1 110 ? -1.050 5.602 9.847 1.00 97.31 110 MET A O 1
ATOM 911 N N . GLU A 1 111 ? 0.755 6.404 8.774 1.00 97.25 111 GLU A N 1
ATOM 912 C CA . GLU A 1 111 ? 1.543 6.680 9.982 1.00 97.25 111 GLU A CA 1
ATOM 913 C C . GLU A 1 111 ? 0.785 7.648 10.908 1.00 97.25 111 GLU A C 1
ATOM 915 O O . GLU A 1 111 ? 0.591 7.358 12.089 1.00 97.25 111 GLU A O 1
ATOM 920 N N . ASN A 1 112 ? 0.256 8.749 10.363 1.00 96.75 112 ASN A N 1
ATOM 921 C CA . ASN A 1 112 ? -0.523 9.728 11.127 1.00 96.75 112 ASN A CA 1
ATOM 922 C C . ASN A 1 112 ? -1.816 9.136 11.711 1.00 96.75 112 ASN A C 1
ATOM 924 O O . ASN A 1 112 ? -2.122 9.356 12.885 1.00 96.75 112 ASN A O 1
ATOM 928 N N . VAL A 1 113 ? -2.568 8.355 10.925 1.00 95.75 113 VAL A N 1
ATOM 929 C CA . VAL A 1 113 ? -3.790 7.677 11.401 1.00 95.75 113 VAL A CA 1
ATOM 930 C C . VAL A 1 113 ? -3.464 6.674 12.508 1.00 95.75 113 VAL A C 1
ATOM 932 O O . VAL A 1 113 ? -4.163 6.613 13.523 1.00 95.75 113 VAL A O 1
ATOM 935 N N . TYR A 1 114 ? -2.391 5.902 12.339 1.00 96.06 114 TYR A N 1
ATOM 936 C CA . TYR A 1 114 ? -1.942 4.921 13.316 1.00 96.06 114 TYR A CA 1
ATOM 937 C C . TYR A 1 114 ? -1.544 5.582 14.638 1.00 96.06 114 TYR A C 1
ATOM 939 O O . TYR A 1 114 ? -2.004 5.170 15.709 1.00 96.06 114 TYR A O 1
ATOM 947 N N . LEU A 1 115 ? -0.745 6.650 14.557 1.00 94.50 115 LEU A N 1
ATOM 948 C CA . LEU A 1 115 ? -0.227 7.378 15.709 1.00 94.50 115 LEU A CA 1
ATOM 949 C C . LEU A 1 115 ? -1.288 8.189 16.448 1.00 94.50 115 LEU A C 1
ATOM 951 O O . LEU A 1 115 ? -1.201 8.269 17.675 1.00 94.50 115 LEU A O 1
ATOM 955 N N . GLY A 1 116 ? -2.268 8.746 15.730 1.00 91.69 116 GLY A N 1
ATOM 956 C CA . GLY A 1 116 ? -3.306 9.610 16.285 1.00 91.69 116 GLY A CA 1
ATOM 957 C C . GLY A 1 116 ? -4.159 8.930 17.360 1.00 91.69 116 GLY A C 1
ATOM 958 O O . GLY A 1 116 ? -4.514 7.757 17.250 1.00 91.69 116 GLY A O 1
ATOM 959 N N . ASN A 1 117 ? -4.538 9.683 18.393 1.00 74.19 117 ASN A N 1
ATOM 960 C CA . ASN A 1 117 ? -5.217 9.140 19.578 1.00 74.19 117 ASN A CA 1
ATOM 961 C C . ASN A 1 117 ? -6.749 9.095 19.472 1.00 74.19 117 ASN A C 1
ATOM 963 O O . ASN A 1 117 ? -7.393 8.555 20.366 1.00 74.19 117 ASN A O 1
ATOM 967 N N . ASN A 1 118 ? -7.336 9.595 18.379 1.00 70.12 118 ASN A N 1
ATOM 968 C CA . ASN A 1 118 ? -8.791 9.760 18.224 1.00 70.12 118 ASN A CA 1
ATOM 969 C C . ASN A 1 118 ? -9.602 8.458 18.377 1.00 70.12 118 ASN A C 1
ATOM 971 O O . ASN A 1 118 ? -10.808 8.514 18.565 1.00 70.12 118 ASN A O 1
ATOM 975 N N . ASN A 1 119 ? -8.950 7.294 18.292 1.00 66.94 119 ASN A N 1
ATOM 976 C CA . ASN A 1 119 ? -9.576 5.974 18.388 1.00 66.94 119 ASN A CA 1
ATOM 977 C C . ASN A 1 119 ? -8.811 5.017 19.325 1.00 66.94 119 ASN A C 1
ATOM 979 O O . ASN A 1 119 ? -8.924 3.803 19.181 1.00 66.94 119 ASN A O 1
ATOM 983 N N . GLY A 1 120 ? -7.981 5.549 20.231 1.00 80.81 120 GLY A N 1
ATOM 984 C CA . GLY A 1 120 ? -7.099 4.742 21.078 1.00 80.81 120 GLY A CA 1
ATOM 985 C C . GLY A 1 120 ? -5.966 4.036 20.317 1.00 80.81 120 GLY A C 1
ATOM 986 O O . GLY A 1 120 ? -5.642 4.372 19.168 1.00 80.81 120 GLY A O 1
ATOM 987 N N . ASP A 1 121 ? -5.338 3.071 20.997 1.00 90.06 121 ASP A N 1
ATOM 988 C CA . ASP A 1 121 ? -4.326 2.180 20.419 1.00 90.06 121 ASP A CA 1
ATOM 989 C C . ASP A 1 121 ? -4.945 1.249 19.363 1.00 90.06 121 ASP A C 1
ATOM 991 O O . ASP A 1 121 ? -6.080 0.787 19.515 1.00 90.06 121 ASP A O 1
ATOM 995 N N . LYS A 1 122 ? -4.203 0.984 18.283 1.00 95.00 122 LYS A N 1
ATOM 996 C CA . LYS A 1 122 ? -4.700 0.251 17.110 1.00 95.00 122 LYS A CA 1
ATOM 997 C C . LYS A 1 122 ? -3.838 -0.969 16.854 1.00 95.00 122 LYS A C 1
ATOM 999 O O . LYS A 1 122 ? -2.617 -0.893 16.934 1.00 95.00 122 LYS A O 1
ATOM 1004 N N . ILE A 1 123 ? -4.477 -2.063 16.467 1.00 96.88 123 ILE A N 1
ATOM 1005 C CA . ILE A 1 123 ? -3.792 -3.187 15.836 1.00 96.88 123 ILE A CA 1
ATOM 1006 C C . ILE A 1 123 ? -3.539 -2.780 14.388 1.00 96.88 123 ILE A C 1
ATOM 1008 O O . ILE A 1 123 ? -4.472 -2.381 13.695 1.00 96.88 123 ILE A O 1
ATOM 1012 N N . LEU A 1 124 ? -2.297 -2.864 13.928 1.00 97.56 124 LEU A N 1
ATOM 1013 C CA . LEU A 1 124 ? -1.960 -2.592 12.533 1.00 97.56 124 LEU A CA 1
ATOM 1014 C C . LEU A 1 124 ? -1.746 -3.900 11.781 1.00 97.56 124 LEU A C 1
ATOM 1016 O O . LEU A 1 124 ? -1.084 -4.803 12.282 1.00 97.56 124 LEU A O 1
ATOM 1020 N N . THR A 1 125 ? -2.269 -3.993 10.567 1.00 97.38 125 THR A N 1
ATOM 1021 C CA . THR A 1 125 ? -2.060 -5.145 9.686 1.00 97.38 125 THR A CA 1
ATOM 1022 C C . THR A 1 125 ? -2.148 -4.716 8.222 1.00 97.38 125 THR A C 1
ATOM 1024 O O . THR A 1 125 ? -2.596 -3.608 7.928 1.00 97.38 125 THR A O 1
ATOM 1027 N N . SER A 1 126 ? -1.686 -5.562 7.313 1.00 96.25 126 SER A N 1
ATOM 1028 C CA . SER A 1 126 ? -1.552 -5.299 5.879 1.00 96.25 126 SER A CA 1
ATOM 1029 C C . SER A 1 126 ? -1.869 -6.570 5.089 1.00 96.25 126 SER A C 1
ATOM 1031 O O . SER A 1 126 ? -2.130 -7.614 5.693 1.00 96.25 126 SER A O 1
ATOM 1033 N N . GLY A 1 127 ? -1.969 -6.473 3.760 1.00 94.06 127 GLY A N 1
ATOM 1034 C CA . GLY A 1 127 ? -2.403 -7.597 2.917 1.00 94.06 127 GLY A CA 1
ATOM 1035 C C . GLY A 1 127 ? -1.420 -8.768 2.937 1.00 94.06 127 GLY A C 1
ATOM 1036 O O . GLY A 1 127 ? -1.817 -9.920 2.747 1.00 94.06 127 GLY A O 1
ATOM 1037 N N . HIS A 1 128 ? -0.164 -8.498 3.301 1.00 92.06 128 HIS A N 1
ATOM 1038 C CA . HIS A 1 128 ? 0.858 -9.506 3.520 1.00 92.06 128 HIS A CA 1
ATOM 1039 C C . HIS A 1 128 ? 1.538 -9.357 4.891 1.00 92.06 128 HIS A C 1
ATOM 1041 O O . HIS A 1 128 ? 1.591 -8.291 5.495 1.00 92.06 128 HIS A O 1
ATOM 1047 N N . GLY A 1 129 ? 2.132 -10.442 5.391 1.00 87.44 129 GLY A N 1
ATOM 1048 C CA . GLY A 1 129 ? 2.918 -10.412 6.627 1.00 87.44 129 GLY A CA 1
ATOM 1049 C C . GLY A 1 129 ? 2.090 -10.537 7.910 1.00 87.44 129 GLY A C 1
ATOM 1050 O O . GLY A 1 129 ? 1.086 -11.241 7.951 1.00 87.44 129 GLY A O 1
ATOM 1051 N N . THR A 1 130 ? 2.587 -9.943 9.000 1.00 89.19 130 THR A N 1
ATOM 1052 C CA . THR A 1 130 ? 2.048 -10.149 10.356 1.00 89.19 130 THR A CA 1
ATOM 1053 C C . THR A 1 130 ? 1.210 -8.971 10.844 1.00 89.19 130 THR A C 1
ATOM 1055 O O . THR A 1 130 ? 1.402 -7.832 10.422 1.00 89.19 130 THR A O 1
ATOM 1058 N N . ALA A 1 131 ? 0.320 -9.237 11.797 1.00 95.69 131 ALA A N 1
ATOM 1059 C CA . ALA A 1 131 ? -0.376 -8.201 12.544 1.00 95.69 131 ALA A CA 1
ATOM 1060 C C . ALA A 1 131 ? 0.477 -7.698 13.721 1.00 95.69 131 ALA A C 1
ATOM 1062 O O . ALA A 1 131 ? 1.056 -8.468 14.491 1.00 95.69 131 ALA A O 1
ATOM 1063 N N . TYR A 1 132 ? 0.506 -6.382 13.899 1.00 95.38 132 TYR A N 1
ATOM 1064 C CA . TYR A 1 132 ? 1.207 -5.694 14.972 1.00 95.38 132 TYR A CA 1
ATOM 1065 C C . TYR A 1 132 ? 0.222 -5.358 16.090 1.00 95.38 132 TYR A C 1
ATOM 1067 O O . TYR A 1 132 ? -0.529 -4.385 16.022 1.00 95.38 132 TYR A O 1
ATOM 1075 N N . PHE A 1 133 ? 0.240 -6.177 17.141 1.00 95.81 133 PHE A N 1
ATOM 1076 C CA . PHE A 1 133 ? -0.567 -5.968 18.34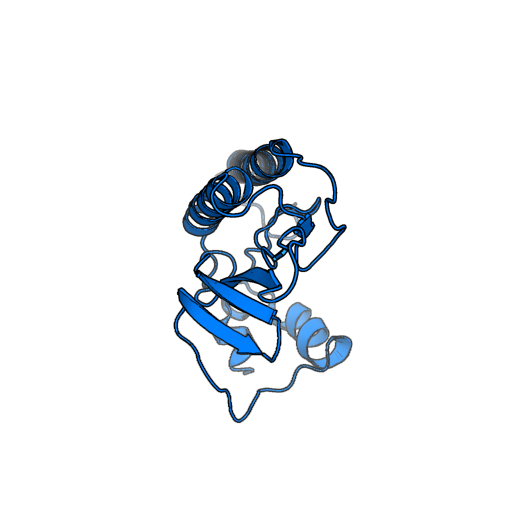6 1.00 95.81 133 PHE A CA 1
ATOM 1077 C C . PHE A 1 133 ? 0.063 -4.989 19.337 1.00 95.81 133 PHE A C 1
ATOM 1079 O O . PHE A 1 133 ? -0.593 -4.620 20.304 1.00 95.81 133 PHE A O 1
ATOM 1086 N N . THR A 1 134 ? 1.310 -4.579 19.128 1.00 94.31 134 THR A N 1
ATOM 1087 C CA . THR A 1 134 ? 1.999 -3.585 19.958 1.00 94.31 134 THR A CA 1
ATOM 1088 C C . THR A 1 134 ? 2.395 -2.420 19.074 1.00 94.31 134 THR A C 1
ATOM 1090 O O . THR A 1 134 ? 2.908 -2.643 17.973 1.00 94.31 134 THR A O 1
ATOM 1093 N N . LYS A 1 135 ? 2.185 -1.193 19.565 1.00 93.12 135 LYS A N 1
ATOM 1094 C CA . LYS A 1 135 ? 2.472 0.033 18.820 1.00 93.12 135 LYS A CA 1
ATOM 1095 C C . LYS A 1 135 ? 3.941 0.081 18.388 1.00 93.12 135 LYS A C 1
ATOM 1097 O O . LYS A 1 135 ? 4.837 0.110 19.224 1.00 93.12 135 LYS A O 1
ATOM 1102 N N . GLN A 1 136 ? 4.157 0.098 17.075 1.00 94.25 136 GLN A N 1
ATOM 1103 C CA . GLN A 1 136 ? 5.472 0.042 16.416 1.00 94.25 136 GLN A CA 1
ATOM 1104 C C . GLN A 1 136 ? 5.559 1.095 15.297 1.00 94.25 136 GLN A C 1
ATOM 1106 O O . GLN A 1 136 ? 5.393 0.768 14.125 1.00 94.25 136 GLN A O 1
ATOM 1111 N N . PRO A 1 137 ? 5.730 2.392 15.616 1.00 92.81 137 PRO A N 1
ATOM 1112 C CA . PRO A 1 137 ? 5.745 3.464 14.612 1.00 92.81 137 PRO A CA 1
ATOM 1113 C C . PRO A 1 137 ? 6.876 3.354 13.578 1.00 92.81 137 PRO A C 1
ATOM 1115 O O . PRO A 1 137 ? 6.767 3.835 12.454 1.00 92.81 137 PRO A O 1
ATOM 1118 N N . GLU A 1 138 ? 7.989 2.727 13.944 1.00 95.62 138 GLU A N 1
ATOM 1119 C CA . GLU A 1 138 ? 9.198 2.640 13.130 1.00 95.62 138 GLU A CA 1
ATOM 1120 C C . GLU A 1 138 ? 9.029 1.831 11.839 1.00 95.62 138 GLU A C 1
ATOM 1122 O O . GLU A 1 138 ? 9.841 1.969 10.926 1.00 95.62 138 GLU A O 1
ATOM 1127 N N . ILE A 1 139 ? 7.986 1.010 11.729 1.00 95.19 139 ILE A N 1
ATOM 1128 C CA . ILE A 1 139 ? 7.683 0.246 10.510 1.00 95.19 139 ILE A CA 1
ATOM 1129 C C . ILE A 1 139 ? 7.405 1.154 9.305 1.00 95.19 139 ILE A C 1
ATOM 1131 O O . ILE A 1 139 ? 7.872 0.847 8.213 1.00 95.19 139 ILE A O 1
ATOM 1135 N N . PHE A 1 140 ? 6.748 2.304 9.500 1.00 96.38 140 PHE A N 1
ATOM 1136 C CA . PHE A 1 140 ? 6.478 3.264 8.425 1.00 96.38 140 PHE A CA 1
ATOM 1137 C C . PHE A 1 140 ? 7.784 3.905 7.944 1.00 96.38 140 PHE A C 1
ATOM 1139 O O . PHE A 1 140 ? 8.038 4.011 6.746 1.00 96.38 140 PHE A O 1
ATOM 1146 N N . LYS A 1 141 ? 8.685 4.237 8.879 1.00 95.75 141 LYS A N 1
ATOM 1147 C CA . LYS A 1 141 ? 10.035 4.727 8.558 1.00 95.75 141 LYS A CA 1
ATOM 1148 C C . LYS A 1 141 ? 10.863 3.675 7.818 1.00 95.75 141 LYS A C 1
ATOM 1150 O O . LYS A 1 141 ? 11.560 4.010 6.865 1.00 95.75 141 LYS A O 1
ATOM 1155 N N . LYS A 1 142 ? 10.782 2.404 8.234 1.00 95.56 142 LYS A N 1
ATOM 1156 C CA . LYS A 1 142 ? 11.442 1.283 7.545 1.00 95.56 142 LYS A CA 1
ATOM 1157 C C . LYS A 1 142 ? 10.902 1.107 6.126 1.00 95.56 142 LYS A C 1
ATOM 1159 O O . LYS A 1 142 ? 11.702 0.880 5.228 1.00 95.56 142 LYS A O 1
ATOM 1164 N N . ALA A 1 143 ? 9.590 1.235 5.926 1.00 95.12 143 ALA A N 1
ATOM 1165 C CA . ALA A 1 143 ? 8.965 1.167 4.607 1.00 95.12 143 ALA A CA 1
ATOM 1166 C C . ALA A 1 143 ? 9.516 2.250 3.671 1.00 95.12 143 ALA A C 1
ATOM 1168 O O . ALA A 1 143 ? 10.033 1.928 2.607 1.00 95.12 143 ALA A O 1
ATOM 1169 N N . LEU A 1 144 ? 9.524 3.511 4.112 1.00 96.06 144 LEU A N 1
ATOM 1170 C CA . LEU A 1 144 ? 10.050 4.626 3.315 1.00 96.06 144 LEU A CA 1
ATOM 1171 C C . LEU A 1 144 ? 11.536 4.467 2.994 1.00 96.06 144 LEU A C 1
ATOM 1173 O O . LEU A 1 144 ? 11.922 4.604 1.839 1.00 96.06 144 LEU A O 1
ATOM 1177 N N . LYS A 1 145 ? 12.346 4.060 3.979 1.00 95.50 145 LYS A N 1
ATOM 1178 C CA . LYS A 1 145 ? 13.778 3.815 3.768 1.00 95.50 145 LYS A CA 1
ATOM 1179 C C . LYS A 1 145 ? 14.044 2.731 2.717 1.00 95.50 145 LYS A C 1
ATOM 1181 O O . LYS A 1 145 ? 15.070 2.777 2.047 1.00 95.50 145 LYS A O 1
ATOM 1186 N N . ARG A 1 146 ? 13.163 1.733 2.576 1.00 93.75 146 ARG A N 1
ATOM 1187 C CA . ARG A 1 146 ? 13.293 0.721 1.512 1.00 93.75 146 ARG A CA 1
ATOM 1188 C C . ARG A 1 146 ? 13.036 1.320 0.138 1.00 93.75 146 ARG A C 1
ATOM 1190 O O . ARG A 1 146 ? 13.766 0.984 -0.784 1.00 93.75 146 ARG A O 1
ATOM 1197 N N . ILE A 1 147 ? 12.034 2.191 0.019 1.00 93.88 147 ILE A N 1
ATOM 1198 C CA . ILE A 1 147 ? 11.750 2.895 -1.235 1.00 93.88 147 ILE A CA 1
ATOM 1199 C C . ILE A 1 147 ? 12.963 3.752 -1.615 1.00 93.88 147 ILE A C 1
ATOM 1201 O O . ILE A 1 147 ? 13.474 3.601 -2.718 1.00 93.88 147 ILE A O 1
ATOM 1205 N N . ASP A 1 148 ? 13.492 4.539 -0.671 1.00 92.94 148 ASP A N 1
ATOM 1206 C CA . ASP A 1 148 ? 14.694 5.366 -0.879 1.00 92.94 148 ASP A CA 1
ATOM 1207 C C . ASP A 1 148 ? 15.901 4.519 -1.300 1.00 92.94 148 ASP A C 1
ATOM 1209 O O . ASP A 1 148 ? 16.570 4.811 -2.285 1.00 92.94 148 ASP A O 1
ATOM 1213 N N . GLY A 1 149 ? 16.148 3.411 -0.598 1.00 92.56 149 GLY A N 1
ATOM 1214 C CA . GLY A 1 149 ? 17.266 2.527 -0.917 1.00 92.56 149 GLY A CA 1
ATOM 1215 C C . GLY A 1 149 ? 17.120 1.805 -2.260 1.00 92.56 149 GLY A C 1
ATOM 1216 O O . GLY A 1 149 ? 18.126 1.446 -2.864 1.00 92.56 149 GLY A O 1
ATOM 1217 N N . ASN A 1 150 ? 15.897 1.558 -2.737 1.00 90.31 150 ASN A N 1
ATOM 1218 C CA . ASN A 1 150 ? 15.675 1.007 -4.074 1.00 90.31 150 ASN A CA 1
ATOM 1219 C C . ASN A 1 150 ? 15.883 2.074 -5.153 1.00 90.31 150 ASN A C 1
ATOM 1221 O O . ASN A 1 150 ? 16.496 1.779 -6.174 1.00 90.31 150 ASN A O 1
ATOM 1225 N N . GLU A 1 151 ? 15.427 3.301 -4.910 1.00 90.62 151 GLU A N 1
ATOM 1226 C CA . GLU A 1 151 ? 15.667 4.445 -5.791 1.00 90.62 151 GLU A CA 1
ATOM 1227 C C . GLU A 1 151 ? 17.170 4.707 -5.962 1.00 90.62 151 GLU A C 1
ATOM 1229 O O . GLU A 1 151 ? 17.654 4.772 -7.089 1.00 90.62 151 GLU A O 1
ATOM 1234 N N . GLU A 1 152 ? 17.936 4.733 -4.868 1.00 91.56 152 GLU A N 1
ATOM 1235 C CA . GLU A 1 152 ? 19.396 4.884 -4.909 1.00 91.56 152 GLU A CA 1
ATOM 1236 C C . GLU A 1 152 ? 20.078 3.790 -5.741 1.00 91.56 152 GLU A C 1
ATOM 1238 O O . GLU A 1 152 ? 20.960 4.094 -6.543 1.00 91.56 152 GLU A O 1
ATOM 1243 N N . LYS A 1 153 ? 19.661 2.525 -5.592 1.00 88.75 153 LYS A N 1
ATOM 1244 C CA . LYS A 1 153 ? 20.213 1.409 -6.380 1.00 88.75 153 LYS A CA 1
ATOM 1245 C C . LYS A 1 153 ? 19.939 1.571 -7.870 1.00 88.75 153 LYS A C 1
ATOM 1247 O O . LYS A 1 153 ? 20.846 1.360 -8.665 1.00 88.75 153 LYS A O 1
ATOM 1252 N N . VAL A 1 154 ? 18.715 1.954 -8.238 1.00 87.56 154 VAL A N 1
ATOM 1253 C CA . VAL A 1 154 ? 18.340 2.186 -9.642 1.00 87.56 154 VAL A CA 1
ATOM 1254 C C . VAL A 1 154 ? 19.120 3.371 -10.216 1.00 87.56 154 VAL A C 1
ATOM 1256 O O . VAL A 1 154 ? 19.623 3.306 -11.333 1.00 87.56 154 VAL A O 1
ATOM 1259 N N . LEU A 1 155 ? 19.293 4.444 -9.441 1.00 88.06 155 LEU A N 1
ATOM 1260 C CA . LEU A 1 155 ? 20.088 5.593 -9.871 1.00 88.06 155 LEU A CA 1
ATOM 1261 C C . LEU A 1 155 ? 21.565 5.235 -10.070 1.00 88.06 155 LEU A C 1
ATOM 1263 O O . LEU A 1 155 ? 22.167 5.646 -11.056 1.00 88.06 155 LEU A O 1
ATOM 1267 N N . GLN A 1 156 ? 22.137 4.434 -9.169 1.00 86.12 156 GLN A N 1
ATOM 1268 C CA . GLN A 1 156 ? 23.510 3.933 -9.288 1.00 86.12 156 GLN A CA 1
ATOM 1269 C C . GLN A 1 156 ? 23.683 2.946 -10.445 1.00 86.12 156 GLN A C 1
ATOM 1271 O O . GLN A 1 156 ? 24.788 2.809 -10.966 1.00 86.12 156 GLN A O 1
ATOM 1276 N N . SER A 1 157 ? 22.610 2.262 -10.848 1.00 85.38 157 SER A N 1
ATOM 1277 C CA . SER A 1 157 ? 22.632 1.336 -11.975 1.00 85.38 157 SER A CA 1
ATOM 1278 C C . SER A 1 157 ? 22.553 2.054 -13.329 1.00 85.38 157 SER A C 1
ATOM 1280 O O . SER A 1 157 ? 22.842 1.445 -14.356 1.00 85.38 157 SER A O 1
ATOM 1282 N N . PHE A 1 158 ? 22.195 3.345 -13.373 1.00 83.94 158 PHE A N 1
ATOM 1283 C CA . PHE A 1 158 ? 22.241 4.106 -14.621 1.00 83.94 158 PHE A CA 1
ATOM 1284 C C . PHE A 1 158 ? 23.685 4.353 -15.058 1.00 83.94 158 PHE A C 1
ATOM 1286 O O . PHE A 1 158 ? 24.380 5.232 -14.552 1.00 83.94 158 PHE A O 1
ATOM 1293 N N . ASN A 1 159 ? 24.108 3.596 -16.065 1.00 78.81 159 ASN A N 1
ATOM 1294 C CA . ASN A 1 159 ? 25.343 3.817 -16.792 1.00 78.81 159 ASN A CA 1
ATOM 1295 C C . ASN A 1 159 ? 25.000 4.187 -18.241 1.00 78.81 159 ASN A C 1
ATOM 1297 O O . ASN A 1 159 ? 24.378 3.405 -18.956 1.00 78.81 159 ASN A O 1
ATOM 1301 N N . TYR A 1 160 ? 25.395 5.391 -18.663 1.00 74.25 160 TYR A N 1
ATOM 1302 C CA . TYR A 1 160 ? 25.122 5.885 -20.015 1.00 74.25 160 TYR A CA 1
ATOM 1303 C C . TYR A 1 160 ? 25.804 5.032 -21.094 1.00 74.25 160 TYR A C 1
ATOM 1305 O O . TYR A 1 160 ? 25.244 4.827 -22.168 1.00 74.25 160 TYR A O 1
ATOM 1313 N N . ASP A 1 161 ? 26.984 4.495 -20.786 1.00 85.06 161 ASP A N 1
ATOM 1314 C CA . ASP A 1 161 ? 27.773 3.686 -21.714 1.00 85.06 161 ASP A CA 1
ATOM 1315 C C . ASP A 1 161 ? 27.313 2.220 -21.744 1.00 85.06 161 ASP A C 1
ATOM 1317 O O . ASP A 1 161 ? 27.602 1.493 -22.696 1.00 85.06 161 ASP A O 1
ATOM 1321 N N . TYR A 1 162 ? 26.594 1.776 -20.709 1.00 81.81 162 TYR A N 1
ATOM 1322 C CA . TYR A 1 162 ? 26.119 0.402 -20.573 1.00 81.81 162 TYR A CA 1
ATOM 1323 C C . TYR A 1 162 ? 24.702 0.370 -19.981 1.00 81.81 162 TYR A C 1
ATOM 1325 O O . TYR A 1 162 ? 24.542 0.188 -18.771 1.00 81.81 162 TYR A O 1
ATOM 1333 N N . PRO A 1 163 ? 23.659 0.579 -20.807 1.00 80.12 163 PRO A N 1
ATOM 1334 C CA . PRO A 1 163 ? 22.286 0.521 -20.330 1.00 80.12 163 PRO A CA 1
ATOM 1335 C C . PRO A 1 163 ? 21.975 -0.888 -19.817 1.00 80.12 163 PRO A C 1
ATOM 1337 O O . PRO A 1 163 ? 22.099 -1.865 -20.554 1.00 80.12 163 PRO A O 1
ATOM 1340 N N . LEU A 1 164 ? 21.556 -0.979 -18.556 1.00 78.75 164 LEU A N 1
ATOM 1341 C CA . LEU A 1 164 ? 21.149 -2.233 -17.928 1.00 78.75 164 LEU A CA 1
ATOM 1342 C C . LEU A 1 164 ? 19.679 -2.524 -18.238 1.00 78.75 164 LEU A C 1
ATOM 1344 O O . LEU A 1 164 ? 18.817 -1.648 -18.132 1.00 78.75 164 LEU A O 1
ATOM 1348 N N . GLY A 1 165 ? 19.395 -3.766 -18.613 1.00 73.00 165 GLY A N 1
ATOM 1349 C CA . GLY A 1 165 ? 18.048 -4.304 -18.724 1.00 73.00 165 GLY A CA 1
ATOM 1350 C C . GLY A 1 165 ? 17.634 -5.075 -17.470 1.00 73.00 165 GLY A C 1
ATOM 1351 O O . GLY A 1 165 ? 18.424 -5.322 -16.565 1.00 73.00 165 GLY A O 1
ATOM 1352 N N . LEU A 1 166 ? 16.385 -5.549 -17.449 1.00 69.12 166 LEU A N 1
ATOM 1353 C CA . LEU A 1 166 ? 15.832 -6.364 -16.353 1.00 69.12 166 LEU A CA 1
ATOM 1354 C C . LEU A 1 166 ? 16.632 -7.644 -16.037 1.00 69.12 166 LEU A C 1
ATOM 1356 O O . LEU A 1 166 ? 16.412 -8.244 -14.993 1.00 69.12 166 LEU A O 1
ATOM 1360 N N . LYS A 1 167 ? 17.511 -8.096 -16.941 1.00 72.25 167 LYS A N 1
ATOM 1361 C CA . LYS A 1 167 ? 18.339 -9.299 -16.760 1.00 72.25 167 LYS A CA 1
ATOM 1362 C C . LYS A 1 167 ? 19.682 -9.024 -16.077 1.00 72.25 167 LYS A C 1
ATOM 1364 O O . LYS A 1 167 ? 20.362 -9.983 -15.727 1.00 72.25 167 LYS A O 1
ATOM 1369 N N . ASP A 1 168 ? 20.057 -7.757 -15.924 1.00 72.19 168 ASP A N 1
ATOM 1370 C CA . ASP A 1 168 ? 21.368 -7.351 -15.407 1.00 72.19 168 ASP A CA 1
ATOM 1371 C C . ASP A 1 168 ? 21.333 -6.937 -13.921 1.00 72.19 168 ASP A C 1
ATOM 1373 O O . ASP A 1 168 ? 22.365 -6.560 -13.361 1.00 72.19 168 ASP A O 1
ATOM 1377 N N . VAL A 1 169 ? 20.153 -7.000 -13.290 1.00 61.25 169 VAL A N 1
ATOM 1378 C CA . VAL A 1 169 ? 19.870 -6.649 -11.882 1.00 61.25 169 VAL A CA 1
ATOM 1379 C C . VAL A 1 169 ? 19.539 -7.863 -11.024 1.00 61.25 169 VAL A C 1
ATOM 1381 O O . VAL A 1 169 ? 18.862 -8.787 -11.525 1.00 61.25 169 VAL A O 1
#

pLDDT: mean 91.43, std 7.11, range [55.5, 98.12]

Foldseek 3Di:
DPPVCVQFCVVVLVNSVVVCCCQCVVVVDDDDPDDDDDDQQDWDDDPQKIWHWHDQAQLARRQIWIWIDGNPDLDAIETERAQLALDPVAHDQRTPRGHPVSSLVSLVVSLCVQPDPPNHHHWYHYNDDDIDPDDDSCSSVVNVVVSVVVVVVVVVQDDPVDDDGPVRD